Protein AF-A0A258A6H1-F1 (afdb_monomer_lite)

Structure (mmCIF, N/CA/C/O backbone):
data_AF-A0A258A6H1-F1
#
_entry.id   AF-A0A258A6H1-F1
#
loop_
_atom_site.group_PDB
_atom_site.id
_atom_site.type_symbol
_atom_site.label_atom_id
_atom_site.label_alt_id
_atom_site.label_comp_id
_atom_site.label_asym_id
_atom_site.label_entity_id
_atom_site.label_seq_id
_atom_site.pdbx_PDB_ins_code
_atom_site.Cartn_x
_atom_site.Cartn_y
_atom_site.Cartn_z
_atom_site.occupancy
_atom_site.B_iso_or_equiv
_atom_site.auth_seq_id
_atom_site.auth_comp_id
_atom_site.auth_asym_id
_atom_site.auth_atom_id
_atom_site.pdbx_PDB_model_num
ATOM 1 N N . ALA A 1 1 ? -10.061 23.481 1.761 1.00 40.06 1 ALA A N 1
ATOM 2 C CA . ALA A 1 1 ? -10.137 22.080 2.219 1.00 40.06 1 ALA A CA 1
ATOM 3 C C . ALA A 1 1 ? -10.210 21.181 0.990 1.00 40.06 1 ALA A C 1
ATOM 5 O O . ALA A 1 1 ? -11.297 20.870 0.526 1.00 40.06 1 ALA A O 1
ATOM 6 N N . ASN A 1 2 ? -9.063 20.830 0.407 1.00 38.72 2 ASN A N 1
ATOM 7 C CA . ASN A 1 2 ? -9.028 20.015 -0.807 1.00 38.72 2 ASN A CA 1
ATOM 8 C C . ASN A 1 2 ? -9.048 18.541 -0.397 1.00 38.72 2 ASN A C 1
ATOM 10 O O . ASN A 1 2 ? -8.001 17.914 -0.255 1.00 38.72 2 ASN A O 1
ATOM 14 N N . LYS A 1 3 ? -10.247 18.007 -0.134 1.00 46.25 3 LYS A N 1
ATOM 15 C CA . LYS A 1 3 ? -10.440 16.557 -0.062 1.00 46.25 3 LYS A CA 1
ATOM 16 C C . LYS A 1 3 ? -10.266 16.022 -1.479 1.00 46.25 3 LYS A C 1
ATOM 18 O O . LYS A 1 3 ? -11.139 16.196 -2.320 1.00 46.25 3 LYS A O 1
ATOM 23 N N . ASN A 1 4 ? -9.100 15.453 -1.747 1.00 52.53 4 ASN A N 1
ATOM 24 C CA . ASN A 1 4 ? -8.816 14.744 -2.982 1.00 52.53 4 ASN A CA 1
ATOM 25 C C . ASN A 1 4 ? -9.906 13.665 -3.194 1.00 52.53 4 ASN A C 1
ATOM 27 O O . ASN A 1 4 ? -10.052 12.812 -2.319 1.00 52.53 4 ASN A O 1
ATOM 31 N N . PRO A 1 5 ? -10.695 13.693 -4.285 1.00 58.12 5 PRO A N 1
ATOM 32 C CA . PRO A 1 5 ? -11.865 12.824 -4.485 1.00 58.12 5 PRO A CA 1
ATOM 33 C C . PRO A 1 5 ? -11.498 11.386 -4.884 1.00 58.12 5 PRO A C 1
ATOM 35 O O . PRO A 1 5 ? -12.333 10.642 -5.392 1.00 58.12 5 PRO A O 1
ATOM 38 N N . LEU A 1 6 ? -10.237 10.991 -4.708 1.00 63.75 6 LEU A N 1
ATOM 39 C CA . LEU A 1 6 ? -9.789 9.659 -5.065 1.00 63.75 6 LEU A CA 1
ATOM 40 C C . LEU A 1 6 ? -10.352 8.657 -4.057 1.00 63.75 6 LEU A C 1
ATOM 42 O O . LEU A 1 6 ? -10.191 8.822 -2.847 1.00 63.75 6 LEU A O 1
ATOM 46 N N . GLY A 1 7 ? -10.976 7.595 -4.566 1.00 86.75 7 GLY A N 1
ATOM 47 C CA . GLY A 1 7 ? -11.180 6.379 -3.787 1.00 86.75 7 GLY A CA 1
ATOM 48 C C . GLY A 1 7 ? -9.838 5.775 -3.361 1.00 86.75 7 GLY A C 1
ATOM 49 O O . GLY A 1 7 ? -8.770 6.240 -3.772 1.00 86.75 7 GLY A O 1
ATOM 50 N N . ALA A 1 8 ? -9.885 4.722 -2.545 1.00 91.44 8 ALA A N 1
ATOM 51 C CA . ALA A 1 8 ? -8.683 4.079 -2.015 1.00 91.44 8 ALA A CA 1
ATOM 52 C C . ALA A 1 8 ? -7.658 3.737 -3.116 1.00 91.44 8 ALA A C 1
ATOM 54 O O . ALA A 1 8 ? -6.488 4.089 -2.976 1.00 91.44 8 ALA A O 1
ATOM 55 N N . ASP A 1 9 ? -8.102 3.166 -4.238 1.00 90.62 9 ASP A N 1
ATOM 56 C CA . ASP A 1 9 ? -7.218 2.764 -5.340 1.00 90.62 9 ASP A CA 1
ATOM 57 C C . ASP A 1 9 ? -6.539 3.956 -6.024 1.00 90.62 9 ASP A C 1
ATOM 59 O O . ASP A 1 9 ? -5.339 3.927 -6.292 1.00 90.62 9 ASP A O 1
ATOM 63 N N . GLY A 1 10 ? -7.271 5.053 -6.243 1.00 91.94 10 GLY A N 1
ATOM 64 C CA . GLY A 1 10 ? -6.703 6.268 -6.828 1.00 91.94 10 GLY A CA 1
ATOM 65 C C . GLY A 1 10 ? -5.686 6.929 -5.898 1.00 91.94 10 GLY A C 1
ATOM 66 O O . GLY A 1 10 ? -4.606 7.331 -6.332 1.00 91.94 10 GLY A O 1
ATOM 67 N N . ALA A 1 11 ? -5.991 7.007 -4.600 1.00 93.94 11 ALA A N 1
ATOM 68 C CA . ALA A 1 11 ? -5.058 7.552 -3.620 1.00 93.94 11 ALA A CA 1
ATOM 69 C C . ALA A 1 11 ? -3.802 6.687 -3.491 1.00 93.94 11 ALA A C 1
ATOM 71 O O . ALA A 1 11 ? -2.701 7.225 -3.387 1.00 93.94 11 ALA A O 1
ATOM 72 N N . MET A 1 12 ? -3.955 5.364 -3.555 1.00 94.12 12 MET A N 1
ATOM 73 C CA . MET A 1 12 ? -2.833 4.437 -3.623 1.00 94.12 12 MET A CA 1
ATOM 74 C C . MET A 1 12 ? -1.991 4.679 -4.879 1.00 94.12 12 MET A C 1
ATOM 76 O O . MET A 1 12 ? -0.777 4.823 -4.767 1.00 94.12 12 MET A O 1
ATOM 80 N N . ALA A 1 13 ? -2.608 4.789 -6.057 1.00 93.00 13 ALA A N 1
ATOM 81 C CA . ALA A 1 13 ? -1.879 5.002 -7.304 1.00 93.00 13 ALA A CA 1
ATOM 82 C C . ALA A 1 13 ? -1.022 6.277 -7.271 1.00 93.00 13 ALA A C 1
ATOM 84 O O . ALA A 1 13 ? 0.143 6.234 -7.664 1.00 93.00 13 ALA A O 1
ATOM 85 N N . VAL A 1 14 ? -1.563 7.379 -6.737 1.00 94.44 14 VAL A N 1
ATOM 86 C CA . VAL A 1 14 ? -0.821 8.641 -6.575 1.00 94.44 14 VAL A CA 1
ATOM 87 C C . VAL A 1 14 ? 0.273 8.516 -5.516 1.00 94.44 14 VAL A C 1
ATOM 89 O O . VAL A 1 14 ? 1.400 8.948 -5.748 1.00 94.44 14 VAL A O 1
ATOM 92 N N . ALA A 1 15 ? -0.030 7.919 -4.358 1.00 95.12 15 ALA A N 1
ATOM 93 C CA . ALA A 1 15 ? 0.945 7.766 -3.279 1.00 95.12 15 ALA A CA 1
ATOM 94 C C . ALA A 1 15 ? 2.146 6.919 -3.708 1.00 95.12 15 ALA A C 1
ATOM 96 O O . ALA A 1 15 ? 3.266 7.172 -3.263 1.00 95.12 15 ALA A O 1
ATOM 97 N N . LEU A 1 16 ? 1.909 5.902 -4.541 1.00 94.75 16 LEU A N 1
ATOM 98 C CA . LEU A 1 16 ? 2.909 4.908 -4.913 1.00 94.75 16 LEU A CA 1
ATOM 99 C C . LEU A 1 16 ? 3.612 5.199 -6.238 1.00 94.75 16 LEU A C 1
ATOM 101 O O . LEU A 1 16 ? 4.595 4.522 -6.534 1.00 94.75 16 LEU A O 1
ATOM 105 N N . ASP A 1 17 ? 3.195 6.230 -6.976 1.00 92.62 17 ASP A N 1
ATOM 106 C CA . ASP A 1 17 ? 3.857 6.641 -8.213 1.00 92.62 17 ASP A CA 1
ATOM 107 C C . ASP A 1 17 ? 5.358 6.931 -7.977 1.00 92.62 17 ASP A C 1
ATOM 109 O O . ASP A 1 17 ? 5.688 7.788 -7.150 1.00 92.62 17 ASP A O 1
ATOM 113 N N . PRO A 1 18 ? 6.285 6.249 -8.684 1.00 90.00 18 PRO A N 1
ATOM 114 C CA . PRO A 1 18 ? 7.716 6.534 -8.645 1.00 90.00 18 PRO A CA 1
ATOM 115 C C . PRO A 1 18 ? 8.077 7.974 -9.013 1.00 90.00 18 PRO A C 1
ATOM 117 O O . PRO A 1 18 ? 9.119 8.457 -8.582 1.00 90.00 18 PRO A O 1
ATOM 120 N N . GLN A 1 19 ? 7.248 8.642 -9.821 1.00 89.88 19 GLN A N 1
ATOM 121 C CA . GLN A 1 19 ? 7.426 10.043 -10.212 1.00 89.88 19 GLN A CA 1
ATOM 122 C C . GLN A 1 19 ? 6.821 11.017 -9.190 1.00 89.88 19 GLN A C 1
ATOM 124 O O . GLN A 1 19 ? 7.028 12.226 -9.282 1.00 89.88 19 GLN A O 1
ATOM 129 N N . GLY A 1 20 ? 6.060 10.505 -8.219 1.00 88.44 20 GLY A N 1
ATOM 130 C CA . GLY A 1 20 ? 5.486 11.294 -7.142 1.00 88.44 20 GLY A CA 1
ATOM 131 C C . GLY A 1 20 ? 6.542 11.779 -6.147 1.00 88.44 20 GLY A C 1
ATOM 132 O O . GLY A 1 20 ? 7.634 11.234 -6.018 1.00 88.44 20 GLY A O 1
ATOM 133 N N . ASN A 1 21 ? 6.182 12.786 -5.357 1.00 91.12 21 ASN A N 1
ATOM 134 C CA . ASN A 1 21 ? 7.053 13.376 -4.332 1.00 91.12 21 ASN A CA 1
ATOM 135 C C . ASN A 1 21 ? 7.205 12.518 -3.055 1.00 91.12 21 ASN A C 1
ATOM 137 O O . ASN A 1 21 ? 7.824 12.958 -2.089 1.00 91.12 21 ASN A O 1
ATOM 141 N N . GLY A 1 22 ? 6.602 11.325 -3.015 1.00 90.62 22 GLY A N 1
ATOM 142 C CA . GLY A 1 22 ? 6.615 10.446 -1.845 1.00 90.62 22 GLY A CA 1
ATOM 14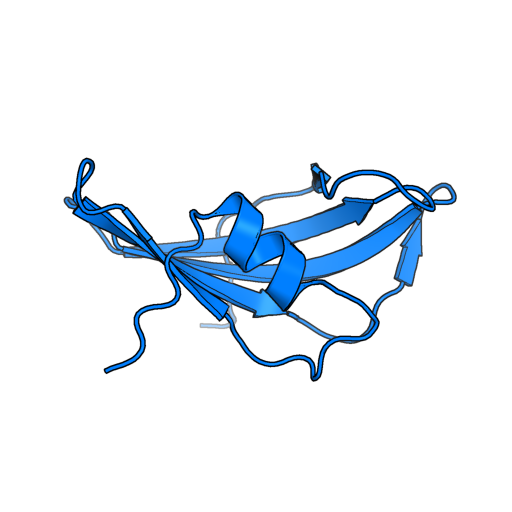3 C C . GLY A 1 22 ? 5.765 10.923 -0.663 1.00 90.62 22 GLY A C 1
ATOM 144 O O . GLY A 1 22 ? 5.945 10.414 0.441 1.00 90.62 22 GLY A O 1
ATOM 145 N N . ALA A 1 23 ? 4.847 11.871 -0.861 1.00 94.12 23 ALA A N 1
ATOM 146 C CA . ALA A 1 23 ? 3.921 12.297 0.183 1.00 94.12 23 ALA A CA 1
ATOM 147 C C . ALA A 1 23 ? 2.816 11.258 0.438 1.00 94.12 23 ALA A C 1
ATOM 149 O O . ALA A 1 23 ? 2.437 10.479 -0.438 1.00 94.12 23 ALA A O 1
ATOM 150 N N . ALA A 1 24 ? 2.263 11.283 1.652 1.00 95.31 24 ALA A N 1
ATOM 151 C CA . ALA A 1 24 ? 1.066 10.519 1.967 1.00 95.31 24 ALA A CA 1
ATOM 152 C C . ALA A 1 24 ? -0.148 11.082 1.215 1.00 95.31 24 ALA A C 1
ATOM 154 O O . ALA A 1 24 ? -0.328 12.299 1.144 1.00 95.31 24 ALA A O 1
ATOM 155 N N . VAL A 1 25 ? -1.013 10.200 0.714 1.00 96.50 25 VAL A N 1
ATOM 156 C CA . VAL A 1 25 ? -2.242 10.594 0.010 1.00 96.50 25 VAL A CA 1
ATOM 157 C C . VAL A 1 25 ? -3.449 10.072 0.766 1.00 96.50 25 VAL A C 1
ATOM 159 O O . VAL A 1 25 ? -3.563 8.877 1.041 1.00 96.50 25 VAL A O 1
ATOM 162 N N . SER A 1 26 ? -4.351 10.986 1.112 1.00 95.44 26 SER A N 1
ATOM 163 C CA . SER A 1 26 ? -5.609 10.674 1.785 1.00 95.44 26 SER A CA 1
ATOM 164 C C . SER A 1 26 ? -6.738 10.399 0.799 1.00 95.44 26 SER A C 1
ATOM 166 O O . SER A 1 26 ? -6.777 10.967 -0.293 1.00 95.44 26 SER A O 1
ATOM 168 N N . TRP A 1 27 ? -7.681 9.574 1.240 1.00 94.44 27 TRP A N 1
ATOM 169 C CA . TRP A 1 27 ? -8.933 9.272 0.558 1.00 94.44 27 TRP A CA 1
ATOM 170 C C . TRP A 1 27 ? -10.089 9.238 1.557 1.00 94.44 27 TRP A C 1
ATOM 172 O O . TRP A 1 27 ? -9.898 9.043 2.762 1.00 94.44 27 TRP A O 1
ATOM 182 N N . ASP A 1 28 ? -11.298 9.421 1.046 1.00 92.94 28 ASP A N 1
ATOM 183 C CA . ASP A 1 28 ? -12.535 9.449 1.822 1.00 92.94 28 ASP A CA 1
ATOM 184 C C . ASP A 1 28 ? -13.641 8.809 0.972 1.00 92.94 28 ASP A C 1
ATOM 186 O O . ASP A 1 28 ? -13.815 9.178 -0.189 1.00 92.94 28 ASP A O 1
ATOM 190 N N . ASN A 1 29 ? -14.350 7.825 1.529 1.00 89.44 29 ASN A N 1
ATOM 191 C CA . ASN A 1 29 ? -15.562 7.259 0.949 1.00 89.44 29 ASN A CA 1
ATOM 192 C C . ASN A 1 29 ? -16.766 7.635 1.835 1.00 89.44 29 ASN A C 1
ATOM 194 O O . ASN A 1 29 ? -17.066 6.925 2.802 1.00 89.44 29 ASN A O 1
ATOM 198 N N . PRO A 1 30 ? -17.504 8.709 1.494 1.00 87.19 30 PRO A N 1
ATOM 199 C CA . PRO A 1 30 ? -18.653 9.157 2.277 1.00 87.19 30 PRO A CA 1
ATOM 200 C C . PRO A 1 30 ? -19.806 8.150 2.314 1.00 87.19 30 PRO A C 1
ATOM 202 O O . PRO A 1 30 ? -20.568 8.146 3.275 1.00 87.19 30 PRO A O 1
ATOM 205 N N . GLN A 1 31 ? -19.941 7.296 1.291 1.00 88.38 31 GLN A N 1
ATOM 206 C CA . GLN A 1 31 ? -21.041 6.332 1.188 1.00 88.38 31 GLN A CA 1
ATOM 207 C C . GLN A 1 31 ? -20.902 5.210 2.220 1.00 88.38 31 GLN A C 1
ATOM 209 O O . GLN A 1 31 ? -21.888 4.808 2.831 1.00 88.38 31 GLN A O 1
ATOM 214 N N . SER A 1 32 ? -19.679 4.718 2.437 1.00 88.94 32 SER A N 1
ATOM 215 C CA . SER A 1 32 ? -19.392 3.709 3.467 1.00 88.94 32 SER A CA 1
ATOM 216 C C . SER A 1 32 ? -18.957 4.315 4.805 1.00 88.94 32 SER A C 1
ATOM 218 O O . SER A 1 32 ? -18.880 3.611 5.811 1.00 88.94 32 SER A O 1
ATOM 220 N N . GLY A 1 33 ? -18.636 5.613 4.836 1.00 89.88 33 GLY A N 1
ATOM 221 C CA . GLY A 1 33 ? -18.041 6.290 5.989 1.00 89.88 33 GLY A CA 1
ATOM 222 C C . GLY A 1 33 ? -16.598 5.862 6.281 1.00 89.88 33 GLY A C 1
ATOM 223 O O . GLY A 1 33 ? -16.068 6.191 7.343 1.00 89.88 33 GLY A O 1
ATOM 224 N N . VAL A 1 34 ? -15.962 5.117 5.371 1.00 92.56 34 VAL A N 1
ATOM 225 C CA . VAL A 1 34 ? -14.571 4.675 5.508 1.00 92.56 34 VAL A CA 1
ATOM 226 C C . VAL A 1 34 ? -13.654 5.703 4.860 1.00 92.56 34 VAL A C 1
ATOM 228 O O . VAL A 1 34 ? -13.902 6.171 3.753 1.00 92.56 34 VAL A O 1
ATOM 231 N N . LYS A 1 35 ? -12.560 6.043 5.531 1.00 94.62 35 LYS A N 1
ATOM 232 C CA . LYS A 1 35 ? -11.537 6.960 5.015 1.00 94.62 35 LYS A CA 1
ATOM 233 C C . LYS A 1 35 ? -10.153 6.464 5.384 1.00 94.62 35 LYS A C 1
ATOM 235 O O . LYS A 1 35 ? -10.006 5.624 6.273 1.00 94.62 35 LYS A O 1
ATOM 240 N N . GLY A 1 36 ? -9.126 7.010 4.756 1.00 95.50 36 GLY A N 1
ATOM 241 C CA . GLY A 1 36 ? -7.775 6.590 5.074 1.00 95.50 36 GLY A CA 1
ATOM 242 C C . GLY A 1 36 ? -6.690 7.380 4.381 1.00 95.50 36 GLY A C 1
ATOM 243 O O . GLY A 1 36 ? -6.920 8.440 3.797 1.00 95.50 36 GLY A O 1
ATOM 244 N N . SER A 1 37 ? -5.480 6.851 4.477 1.00 96.62 37 SER A N 1
ATOM 245 C CA . SER A 1 37 ? -4.322 7.343 3.752 1.00 96.62 37 SER A CA 1
ATOM 246 C C . SER A 1 37 ? -3.361 6.214 3.414 1.00 96.62 37 SER A C 1
ATOM 248 O O . SER A 1 37 ? -3.247 5.236 4.157 1.00 96.62 37 SER A O 1
ATOM 250 N N . PHE A 1 38 ? -2.658 6.379 2.297 1.00 96.94 38 PHE A N 1
ATOM 251 C CA . PHE A 1 38 ? -1.503 5.572 1.925 1.00 96.94 38 PHE A CA 1
ATOM 252 C C . PHE A 1 38 ? -0.240 6.394 2.146 1.00 96.94 38 PHE A C 1
ATOM 254 O O . PHE A 1 38 ? -0.122 7.513 1.648 1.00 96.94 38 PHE A O 1
ATOM 261 N N . ILE A 1 39 ? 0.690 5.839 2.914 1.00 96.69 39 ILE A N 1
ATOM 262 C CA . ILE A 1 39 ? 1.990 6.429 3.221 1.00 96.69 39 ILE A CA 1
ATOM 263 C C . ILE A 1 39 ? 3.029 5.553 2.526 1.00 96.69 39 ILE A C 1
ATOM 265 O O . ILE A 1 39 ? 3.206 4.406 2.950 1.00 96.69 39 ILE A O 1
ATOM 269 N N . PRO A 1 40 ? 3.695 6.028 1.465 1.00 96.50 40 PRO A N 1
ATOM 270 C CA . PRO A 1 40 ? 4.742 5.240 0.840 1.00 96.50 40 PRO A CA 1
ATOM 271 C C . PRO A 1 40 ? 5.928 5.068 1.793 1.00 96.50 40 PRO A C 1
ATOM 273 O O . PRO A 1 40 ? 6.288 5.980 2.540 1.00 96.50 40 PRO A O 1
ATOM 276 N N . VAL A 1 41 ? 6.552 3.895 1.752 1.00 93.94 41 VAL A N 1
ATOM 277 C CA . VAL A 1 41 ? 7.711 3.550 2.577 1.00 93.94 41 VAL A CA 1
ATOM 278 C C . VAL A 1 41 ? 8.887 3.251 1.661 1.00 93.94 41 VAL A C 1
ATOM 280 O O . VAL A 1 41 ? 8.841 2.323 0.857 1.00 93.94 41 VAL A O 1
ATOM 283 N N . GLY A 1 42 ? 9.948 4.046 1.798 1.00 90.44 42 GLY A N 1
ATOM 284 C CA . GLY A 1 42 ? 11.148 3.915 0.980 1.00 90.44 42 GLY A CA 1
ATOM 285 C C . GLY A 1 42 ? 10.944 4.269 -0.500 1.00 90.44 42 GLY A C 1
ATOM 286 O O . GL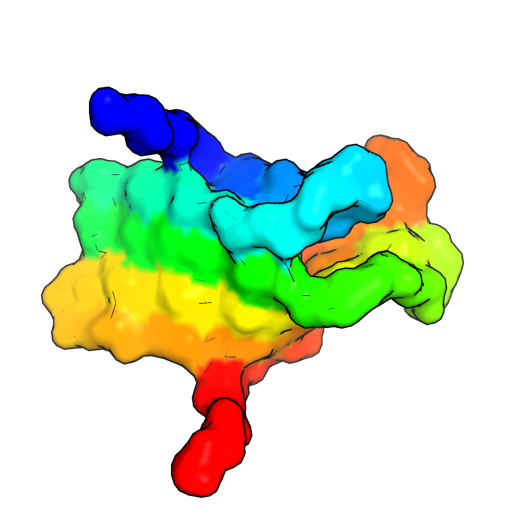Y A 1 42 ? 9.921 4.827 -0.924 1.00 90.44 42 GLY A O 1
ATOM 287 N N . GLY A 1 43 ? 11.982 3.972 -1.281 1.00 92.44 43 GLY A N 1
ATOM 288 C CA . GLY A 1 43 ? 11.974 4.113 -2.735 1.00 92.44 43 GLY A CA 1
ATOM 289 C C . GLY A 1 43 ? 11.275 2.943 -3.439 1.00 92.44 43 GLY A C 1
ATOM 290 O O . GLY A 1 43 ? 11.023 1.907 -2.818 1.00 92.44 43 GLY A O 1
ATOM 291 N N . PRO A 1 44 ? 10.953 3.094 -4.735 1.00 94.12 44 PRO A N 1
ATOM 292 C CA . PRO A 1 44 ? 10.494 1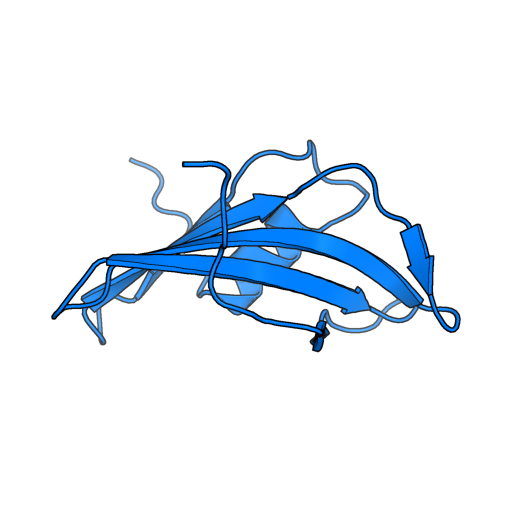.981 -5.558 1.00 94.12 44 PRO A CA 1
ATOM 293 C C . PRO A 1 44 ? 11.595 0.919 -5.709 1.00 94.12 44 PRO A C 1
ATOM 295 O O . PRO A 1 44 ? 12.785 1.235 -5.690 1.00 94.12 44 PRO A O 1
ATOM 298 N N . PHE A 1 45 ? 11.200 -0.337 -5.893 1.00 94.69 45 PHE A N 1
ATOM 299 C CA . PHE A 1 45 ? 12.100 -1.469 -6.127 1.00 94.69 45 PHE A CA 1
ATOM 300 C C . PHE A 1 45 ? 11.513 -2.414 -7.177 1.00 94.69 45 PHE A C 1
ATOM 302 O O . PHE A 1 45 ? 10.302 -2.441 -7.372 1.00 94.69 45 PHE A O 1
ATOM 309 N N . LEU A 1 46 ? 12.357 -3.196 -7.852 1.00 94.31 46 LEU A N 1
ATOM 310 C CA . LEU A 1 46 ? 11.901 -4.187 -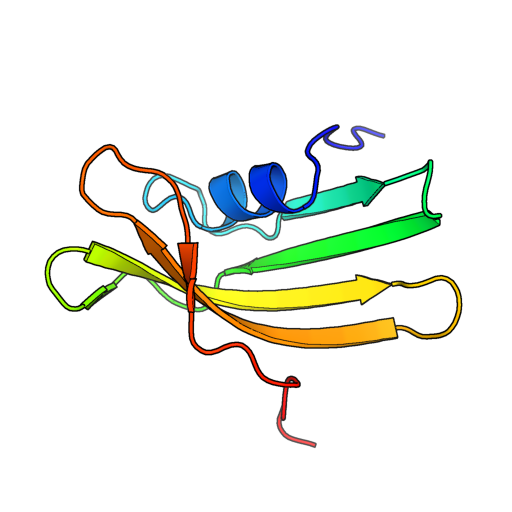8.830 1.00 94.31 46 LEU A CA 1
ATOM 311 C C . LEU A 1 46 ? 11.656 -5.546 -8.169 1.00 94.31 46 LEU A C 1
ATOM 313 O O . LEU A 1 46 ? 12.446 -5.992 -7.334 1.00 94.31 46 LEU A O 1
ATOM 317 N N . ARG A 1 47 ? 10.580 -6.224 -8.570 1.00 93.31 47 ARG A N 1
ATOM 318 C CA . ARG A 1 47 ? 10.307 -7.625 -8.219 1.00 93.31 47 ARG A CA 1
ATOM 319 C C . ARG A 1 47 ? 9.552 -8.271 -9.375 1.00 93.31 47 ARG A C 1
ATOM 321 O O . ARG A 1 47 ? 8.510 -7.761 -9.753 1.00 93.31 47 ARG A O 1
ATOM 328 N N . ALA A 1 48 ? 10.066 -9.386 -9.900 1.00 90.56 48 ALA A N 1
ATOM 329 C CA . ALA A 1 48 ? 9.444 -10.119 -11.011 1.00 90.56 48 ALA A CA 1
ATOM 330 C C . ALA A 1 48 ? 9.049 -9.208 -12.199 1.00 90.56 48 ALA A C 1
ATOM 332 O O . ALA A 1 48 ? 7.921 -9.261 -12.674 1.00 90.56 48 ALA A O 1
ATOM 333 N N . ASP A 1 49 ? 9.972 -8.337 -12.625 1.00 90.12 49 ASP A N 1
ATOM 334 C CA . ASP A 1 49 ? 9.794 -7.350 -13.707 1.00 90.12 49 ASP A CA 1
ATOM 335 C C . ASP A 1 49 ? 8.682 -6.303 -13.496 1.00 90.12 49 ASP A C 1
ATOM 337 O O . ASP A 1 49 ? 8.324 -5.557 -14.409 1.00 90.12 49 ASP A O 1
ATOM 341 N N . GLU A 1 50 ? 8.178 -6.171 -12.270 1.00 94.62 50 GLU A N 1
ATOM 342 C CA . GLU A 1 50 ? 7.261 -5.108 -11.869 1.00 94.62 50 GLU A CA 1
ATOM 343 C C . GLU A 1 50 ? 7.972 -4.057 -11.017 1.00 94.62 50 GLU A C 1
ATOM 345 O O . GLU A 1 50 ? 8.869 -4.359 -10.222 1.00 94.62 50 GLU A O 1
ATOM 350 N N . ILE A 1 51 ? 7.508 -2.812 -11.127 1.00 94.06 51 ILE A N 1
ATOM 351 C CA . ILE A 1 51 ? 7.871 -1.756 -10.187 1.00 94.06 51 ILE A CA 1
ATOM 352 C C . ILE A 1 51 ? 6.974 -1.897 -8.967 1.00 94.06 51 ILE A C 1
ATOM 354 O O . ILE A 1 51 ? 5.755 -1.763 -9.062 1.00 94.06 51 ILE A O 1
ATOM 358 N N . CYS A 1 52 ? 7.589 -2.127 -7.818 1.00 95.69 52 CYS A N 1
ATOM 359 C CA . CYS A 1 52 ? 6.931 -2.267 -6.537 1.00 95.69 52 CYS A CA 1
ATOM 360 C C . CYS A 1 52 ? 7.254 -1.100 -5.610 1.00 95.69 52 CYS A C 1
ATOM 362 O O . CYS A 1 52 ? 8.338 -0.513 -5.656 1.00 95.69 52 CYS A O 1
ATOM 364 N N . ARG A 1 53 ? 6.318 -0.790 -4.715 1.00 96.19 53 ARG A N 1
ATOM 365 C CA . ARG A 1 53 ? 6.531 0.160 -3.630 1.00 96.19 53 ARG A CA 1
ATOM 366 C C . ARG A 1 53 ? 5.833 -0.304 -2.363 1.00 96.19 53 ARG A C 1
ATOM 368 O O . ARG A 1 53 ? 4.671 -0.706 -2.389 1.00 96.19 53 ARG A O 1
ATOM 375 N N . ALA A 1 54 ? 6.564 -0.262 -1.254 1.00 96.25 54 ALA A N 1
ATOM 376 C CA . ALA A 1 54 ? 6.017 -0.578 0.054 1.00 96.25 54 ALA A CA 1
ATOM 377 C C . ALA A 1 54 ? 5.184 0.596 0.575 1.00 96.25 54 ALA A C 1
ATOM 379 O O . ALA A 1 54 ? 5.447 1.759 0.255 1.00 96.25 54 ALA A O 1
ATOM 380 N N . PHE A 1 55 ? 4.181 0.297 1.392 1.00 96.81 55 PHE A N 1
ATOM 381 C CA . PHE A 1 55 ? 3.320 1.306 1.982 1.00 96.81 55 PHE A CA 1
ATOM 382 C C . PHE A 1 55 ? 2.823 0.908 3.366 1.00 96.81 55 PHE A C 1
ATOM 384 O O . PHE A 1 55 ? 2.723 -0.268 3.719 1.00 96.81 55 PHE A O 1
ATOM 391 N N . ILE A 1 56 ? 2.446 1.926 4.130 1.00 97.00 56 ILE A N 1
ATOM 392 C CA . ILE A 1 56 ? 1.610 1.808 5.318 1.00 97.00 56 ILE A CA 1
ATOM 393 C C . ILE A 1 56 ? 0.261 2.442 4.991 1.00 97.00 56 ILE A C 1
ATOM 395 O O . ILE A 1 56 ? 0.205 3.594 4.565 1.00 97.00 56 ILE A O 1
ATOM 399 N N . ALA A 1 57 ? -0.826 1.710 5.217 1.00 96.56 57 ALA A N 1
ATOM 400 C CA . ALA A 1 57 ? -2.179 2.233 5.093 1.00 96.56 57 ALA A CA 1
ATOM 401 C C . ALA A 1 57 ? -2.775 2.483 6.477 1.00 96.56 57 ALA A C 1
ATOM 403 O O . ALA A 1 57 ? -2.757 1.608 7.344 1.00 96.56 57 ALA A O 1
ATOM 404 N N . GLN A 1 58 ? -3.318 3.677 6.683 1.00 96.25 58 GLN A N 1
ATOM 405 C CA . GLN A 1 58 ? -4.132 3.996 7.852 1.00 96.25 58 GLN A CA 1
ATOM 406 C C . GLN A 1 58 ? -5.583 4.063 7.400 1.00 96.25 58 GLN A C 1
ATOM 408 O O . GLN A 1 58 ? -5.908 4.840 6.508 1.00 96.25 58 GLN A O 1
ATOM 413 N N . VAL A 1 59 ? -6.451 3.250 7.994 1.00 94.88 59 VAL A N 1
ATOM 414 C CA . VAL A 1 59 ? -7.862 3.149 7.610 1.00 94.88 59 VAL A CA 1
ATOM 415 C C . VAL A 1 59 ? -8.717 3.426 8.832 1.00 94.88 59 VAL A C 1
ATOM 417 O O . VAL A 1 59 ? -8.578 2.775 9.861 1.00 94.88 59 VAL A O 1
ATOM 420 N N . GLN A 1 60 ? -9.613 4.393 8.729 1.00 94.62 60 GLN A N 1
ATOM 421 C CA . GLN A 1 60 ? -10.634 4.663 9.729 1.00 94.62 60 GLN A CA 1
ATOM 422 C C . GLN A 1 60 ? -11.945 4.095 9.206 1.00 94.62 60 GLN A C 1
ATOM 424 O O . GLN A 1 60 ? -12.508 4.601 8.235 1.00 94.62 60 GLN A O 1
ATOM 429 N N . THR A 1 61 ? -12.394 3.012 9.834 1.00 88.75 61 THR A N 1
ATOM 430 C CA . THR A 1 61 ? -13.721 2.437 9.597 1.00 88.75 61 THR A CA 1
ATOM 431 C C . THR A 1 61 ? -14.715 2.995 10.614 1.00 88.75 61 THR A C 1
ATOM 433 O O . THR A 1 61 ? -14.319 3.648 11.579 1.00 88.75 61 THR A O 1
ATOM 436 N N . GLN A 1 62 ? -16.003 2.698 10.436 1.00 84.69 62 GLN A N 1
ATOM 437 C CA . GLN A 1 62 ? -17.046 3.093 11.388 1.00 84.69 62 GLN A CA 1
ATOM 438 C C . GLN A 1 62 ? -16.880 2.455 12.777 1.00 84.69 62 GLN A C 1
ATOM 440 O O . GLN A 1 62 ? -17.371 3.001 13.759 1.00 84.69 62 GLN A O 1
ATOM 445 N N . THR A 1 63 ? -16.203 1.305 12.873 1.00 85.50 63 THR A N 1
ATOM 446 C CA . THR A 1 63 ? -16.064 0.561 14.134 1.00 85.50 63 THR A CA 1
ATOM 447 C C . THR A 1 63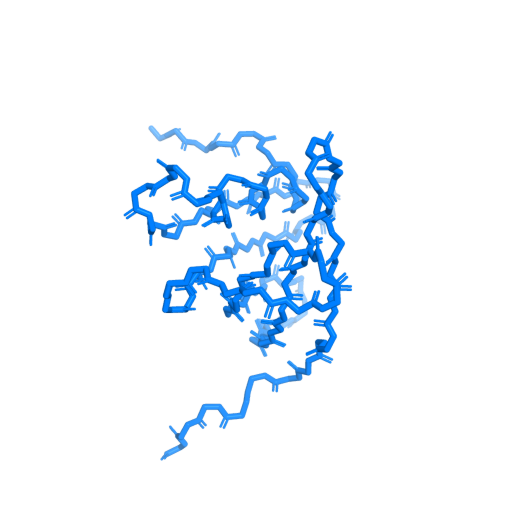 ? -14.731 0.827 14.820 1.00 85.50 63 THR A C 1
ATOM 449 O O . THR A 1 63 ? -14.698 1.062 16.026 1.00 85.50 63 THR A O 1
ATOM 452 N N . LYS A 1 64 ? -13.618 0.790 14.076 1.00 87.62 64 LYS A N 1
ATOM 453 C CA . LYS A 1 64 ? -12.279 1.045 14.623 1.00 87.62 64 LYS A CA 1
ATOM 454 C C . LYS A 1 64 ? -11.268 1.498 13.567 1.00 87.62 64 LYS A C 1
ATOM 456 O O . LYS A 1 64 ? -11.383 1.116 12.395 1.00 87.62 64 LYS A O 1
ATOM 461 N N . PRO A 1 65 ? -10.241 2.266 13.967 1.00 92.62 65 PRO A N 1
ATOM 462 C CA . PRO A 1 65 ? -9.078 2.486 13.126 1.00 92.62 65 PRO A CA 1
ATOM 463 C C . PRO A 1 65 ? -8.268 1.191 12.970 1.00 92.62 65 PRO A C 1
ATOM 465 O O . PRO A 1 65 ? -8.142 0.392 13.898 1.00 92.62 65 PRO A O 1
ATOM 468 N N . ALA A 1 66 ? -7.694 1.004 11.789 1.00 92.31 66 ALA A N 1
ATOM 469 C CA . ALA A 1 66 ? -6.779 -0.071 11.451 1.00 92.31 66 ALA A CA 1
ATOM 470 C C . ALA A 1 66 ? -5.530 0.513 10.791 1.00 92.31 66 ALA A C 1
ATOM 472 O O . ALA A 1 66 ? -5.591 1.505 10.061 1.00 92.31 66 ALA A O 1
ATOM 473 N N . LYS A 1 67 ? -4.389 -0.127 11.034 1.00 94.88 67 LYS A N 1
ATOM 474 C CA . LYS A 1 67 ? -3.142 0.185 10.348 1.00 94.88 67 LYS A CA 1
ATOM 475 C C . LYS A 1 67 ? -2.613 -1.081 9.700 1.00 94.88 67 LYS A C 1
ATOM 477 O O . LYS A 1 67 ? -2.514 -2.122 10.347 1.00 94.88 67 LYS A O 1
ATOM 482 N N . LEU A 1 68 ? -2.317 -0.985 8.416 1.00 95.31 68 LEU A N 1
ATOM 483 C CA . LEU A 1 68 ? -1.857 -2.078 7.575 1.00 95.31 68 LEU A CA 1
ATOM 484 C C . LEU A 1 68 ? -0.508 -1.699 6.974 1.00 95.31 68 LEU A C 1
ATOM 486 O O . LEU A 1 68 ? -0.191 -0.518 6.827 1.00 95.31 68 LEU A O 1
ATOM 490 N N . GLN A 1 69 ? 0.272 -2.703 6.621 1.00 96.12 69 GLN A N 1
ATOM 491 C CA . GLN A 1 69 ? 1.451 -2.560 5.781 1.00 96.12 69 GLN A CA 1
ATOM 492 C C . GLN A 1 69 ? 1.319 -3.503 4.596 1.00 96.12 69 GLN A C 1
ATOM 494 O O . GLN A 1 69 ? 0.697 -4.559 4.719 1.00 96.12 69 GLN A O 1
ATOM 499 N N . GLY A 1 70 ? 1.897 -3.125 3.469 1.00 95.75 70 GLY A N 1
ATOM 500 C CA . GLY A 1 70 ? 1.891 -3.957 2.280 1.00 95.75 70 GLY A CA 1
ATOM 501 C C . GLY A 1 70 ? 2.852 -3.447 1.226 1.00 95.75 70 GLY A C 1
ATOM 502 O O . GLY A 1 70 ? 3.583 -2.476 1.430 1.00 95.75 70 GLY A O 1
ATOM 503 N N . THR A 1 71 ? 2.835 -4.121 0.087 1.00 96.44 71 THR A N 1
ATOM 504 C CA . THR A 1 71 ? 3.517 -3.701 -1.135 1.00 96.44 71 THR A CA 1
ATOM 505 C C . THR A 1 71 ? 2.464 -3.543 -2.218 1.00 96.44 71 THR A C 1
ATOM 507 O O . THR A 1 71 ? 1.524 -4.318 -2.262 1.00 96.44 71 THR A O 1
ATOM 510 N N . ALA A 1 72 ? 2.574 -2.565 -3.105 1.00 96.19 72 ALA A N 1
ATOM 511 C CA . ALA A 1 72 ? 1.855 -2.629 -4.374 1.00 96.19 72 ALA A CA 1
ATOM 512 C C . ALA A 1 72 ? 2.867 -2.716 -5.505 1.00 96.19 72 ALA A C 1
ATOM 514 O O . ALA A 1 72 ? 3.934 -2.113 -5.406 1.00 96.19 72 ALA A O 1
ATOM 515 N N . CYS A 1 73 ? 2.541 -3.459 -6.554 1.00 96.00 73 CYS A N 1
ATOM 516 C CA . CYS A 1 73 ? 3.378 -3.602 -7.737 1.00 96.00 73 CYS A CA 1
ATOM 517 C C . CYS A 1 73 ? 2.572 -3.289 -8.991 1.00 96.00 73 CYS A C 1
ATOM 519 O O . CYS A 1 73 ? 1.380 -3.587 -9.037 1.00 96.00 73 CYS A O 1
ATOM 521 N N . ARG A 1 74 ? 3.222 -2.703 -9.995 1.00 94.00 74 ARG A N 1
ATOM 522 C CA . ARG A 1 74 ? 2.657 -2.525 -11.332 1.00 94.00 74 ARG A CA 1
ATOM 523 C C . ARG A 1 74 ? 3.651 -2.978 -12.406 1.00 94.00 74 ARG A C 1
ATOM 525 O O . ARG A 1 74 ? 4.839 -2.651 -12.294 1.00 94.00 74 ARG A O 1
ATOM 532 N N . PRO A 1 75 ? 3.201 -3.671 -13.464 1.00 90.50 75 PRO A N 1
ATOM 533 C CA . PRO A 1 75 ? 4.003 -3.848 -14.666 1.00 90.50 75 PRO A CA 1
ATOM 534 C C . PRO A 1 75 ? 4.139 -2.510 -15.409 1.00 90.50 75 PRO A C 1
ATOM 536 O O . PRO A 1 75 ? 3.366 -1.573 -15.186 1.00 90.50 75 PRO A O 1
ATOM 539 N N . SER A 1 76 ? 5.124 -2.399 -16.300 1.00 79.62 76 SER A N 1
ATOM 540 C CA . SER A 1 76 ? 5.332 -1.195 -17.116 1.00 79.62 76 SER A CA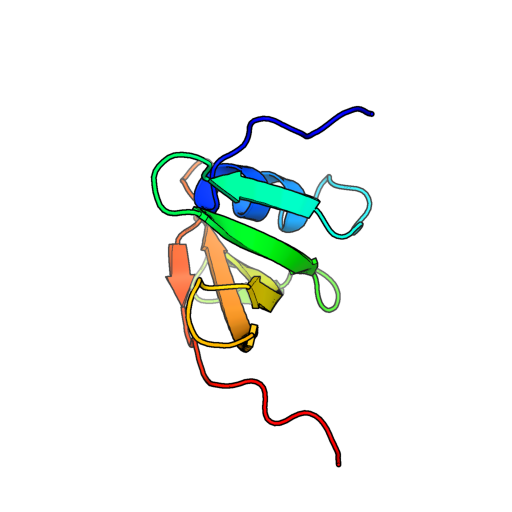 1
ATOM 541 C C . SER A 1 76 ? 4.064 -0.830 -17.900 1.00 79.62 76 SER A C 1
ATOM 543 O O . SER A 1 76 ? 3.659 -1.554 -18.802 1.00 79.62 76 SER A O 1
ATOM 545 N N . GLY A 1 77 ? 3.435 0.294 -17.540 1.00 74.81 77 GLY A N 1
ATOM 546 C CA . GLY A 1 77 ? 2.193 0.777 -18.159 1.00 74.81 77 GLY A CA 1
ATOM 547 C C . GLY A 1 77 ? 0.896 0.132 -17.650 1.00 74.81 77 GLY A C 1
ATOM 548 O O . GLY A 1 77 ? -0.165 0.463 -18.170 1.00 74.81 77 GLY A O 1
ATOM 549 N N . GLY A 1 78 ? 0.958 -0.759 -16.654 1.00 86.62 78 GLY A N 1
ATOM 550 C CA . GLY A 1 78 ? -0.220 -1.380 -16.042 1.00 86.62 78 GLY A CA 1
ATOM 551 C C . GLY A 1 78 ? -0.682 -0.716 -14.743 1.00 86.62 78 GLY A C 1
ATOM 552 O O . GLY A 1 78 ? -0.090 0.250 -14.253 1.00 86.62 78 GLY A O 1
ATOM 553 N N . GLU A 1 79 ? -1.752 -1.268 -14.174 1.00 89.31 79 GLU A N 1
ATOM 554 C CA . GLU A 1 79 ? -2.340 -0.803 -12.917 1.00 89.31 79 GLU A CA 1
ATOM 555 C C . GLU A 1 79 ? -1.585 -1.333 -11.692 1.00 89.31 79 GLU A C 1
ATOM 557 O O . GLU A 1 79 ? -0.909 -2.363 -11.732 1.00 89.31 79 GLU A O 1
ATOM 562 N N . TRP A 1 80 ? -1.707 -0.610 -10.579 1.00 92.75 80 TRP A N 1
ATOM 563 C CA . TRP A 1 80 ? -1.171 -1.045 -9.295 1.00 92.75 80 TRP A CA 1
ATOM 564 C C . TRP A 1 80 ? -2.005 -2.180 -8.711 1.00 92.75 80 TRP A C 1
ATOM 566 O O . TRP A 1 80 ? -3.205 -2.032 -8.500 1.00 92.75 80 TRP A O 1
ATOM 576 N N . ALA A 1 81 ? -1.341 -3.272 -8.349 1.00 94.19 81 ALA A N 1
ATOM 577 C CA . ALA A 1 81 ? -1.925 -4.384 -7.620 1.00 94.19 81 ALA A CA 1
ATOM 578 C C . ALA A 1 81 ? -1.297 -4.495 -6.230 1.00 94.19 81 ALA A C 1
ATOM 580 O O . ALA A 1 81 ? -0.073 -4.539 -6.083 1.00 94.19 81 ALA A O 1
ATOM 581 N N . VAL A 1 82 ? -2.142 -4.568 -5.205 1.00 94.12 82 VAL A N 1
ATOM 582 C CA . VAL A 1 82 ? -1.718 -4.768 -3.819 1.00 94.12 82 VAL A CA 1
ATOM 583 C C . VAL A 1 82 ? -1.257 -6.211 -3.601 1.00 94.12 82 VAL A C 1
ATOM 585 O O . VAL A 1 82 ? -1.937 -7.162 -3.980 1.00 94.12 82 VAL A O 1
ATOM 588 N N . LYS A 1 83 ? -0.105 -6.364 -2.952 1.00 93.25 83 LYS A N 1
ATOM 589 C CA . LYS A 1 83 ? 0.571 -7.618 -2.611 1.00 93.25 83 LYS A CA 1
ATOM 590 C C . LYS A 1 83 ? 1.019 -7.581 -1.145 1.00 93.25 83 LYS A C 1
ATOM 592 O O . LYS A 1 83 ? 1.300 -6.521 -0.586 1.00 93.25 83 LYS A O 1
ATOM 597 N N . ASP A 1 84 ? 1.096 -8.747 -0.515 1.00 89.19 84 ASP A N 1
ATOM 598 C CA . ASP A 1 84 ? 1.693 -8.916 0.819 1.00 89.19 84 ASP A CA 1
ATOM 599 C C . ASP A 1 84 ? 1.104 -8.001 1.919 1.00 89.19 84 ASP A C 1
ATOM 601 O O . ASP A 1 84 ? 1.842 -7.410 2.709 1.00 89.19 84 ASP A O 1
ATOM 605 N N . VAL A 1 85 ? -0.226 -7.850 1.984 1.00 94.06 85 VAL A N 1
ATOM 606 C CA . VAL A 1 85 ? -0.865 -7.029 3.030 1.00 94.06 85 VAL A CA 1
ATOM 607 C C . VAL A 1 85 ? -0.944 -7.780 4.345 1.00 94.06 85 VAL A C 1
ATOM 609 O O . VAL A 1 85 ? -1.464 -8.892 4.422 1.00 94.06 85 VAL A O 1
ATOM 612 N N . ALA A 1 86 ? -0.515 -7.114 5.409 1.00 94.25 86 ALA A N 1
ATOM 613 C CA . ALA A 1 86 ? -0.653 -7.594 6.771 1.00 94.25 86 ALA A CA 1
ATOM 614 C C . ALA A 1 86 ? -1.012 -6.441 7.720 1.00 94.25 86 ALA A C 1
ATOM 616 O O . ALA A 1 86 ? -0.757 -5.271 7.412 1.00 94.25 86 ALA A O 1
ATOM 617 N N . PRO A 1 87 ? -1.553 -6.740 8.915 1.00 94.25 87 PRO A N 1
ATOM 618 C CA . PRO A 1 87 ? -1.593 -5.770 10.000 1.00 94.25 87 PRO A CA 1
ATOM 619 C C . PRO A 1 87 ? -0.216 -5.134 10.210 1.00 94.25 87 PRO A C 1
ATOM 621 O O . PRO A 1 87 ? 0.816 -5.816 10.195 1.00 94.25 87 PRO A O 1
ATOM 624 N N . TRP A 1 88 ? -0.188 -3.815 10.386 1.00 89.12 88 TRP A N 1
ATOM 625 C CA . TRP A 1 88 ? 1.054 -3.118 10.686 1.00 89.12 88 TRP A CA 1
ATOM 626 C C . TRP A 1 88 ? 1.514 -3.520 12.082 1.00 89.12 88 TRP A C 1
ATOM 628 O O . TRP A 1 88 ? 0.875 -3.189 13.077 1.00 89.12 88 TRP A O 1
ATOM 638 N N . LYS A 1 89 ? 2.638 -4.229 12.146 1.00 80.88 89 LYS A N 1
ATOM 639 C CA . LYS A 1 89 ? 3.270 -4.652 13.399 1.00 80.88 89 LYS A CA 1
ATOM 640 C C . LYS A 1 89 ? 4.304 -3.629 13.871 1.00 80.88 89 LYS A C 1
ATOM 642 O O . LYS A 1 89 ? 5.382 -4.034 14.283 1.00 80.88 89 LYS A O 1
ATOM 647 N N . GLY A 1 90 ? 4.032 -2.329 13.710 1.00 66.06 90 GLY A N 1
ATOM 648 C CA . GLY A 1 90 ? 4.978 -1.271 14.085 1.00 66.06 90 GLY A CA 1
ATOM 649 C C . GLY A 1 90 ? 5.625 -1.533 15.441 1.00 66.06 90 GLY A C 1
ATOM 650 O O . GLY A 1 90 ? 4.970 -2.111 16.305 1.00 66.06 90 GLY A O 1
ATOM 651 N N . THR A 1 91 ? 6.894 -1.152 15.614 1.00 61.91 91 THR A N 1
ATOM 652 C CA . THR A 1 91 ? 7.586 -1.298 16.901 1.00 61.91 91 THR A CA 1
ATOM 653 C C . THR A 1 91 ? 6.749 -0.620 17.978 1.00 61.91 91 THR A C 1
ATOM 655 O O . THR A 1 91 ? 6.560 0.599 17.926 1.00 61.91 91 THR A O 1
ATOM 658 N N . GLY A 1 92 ? 6.186 -1.434 18.875 1.00 48.00 92 GLY A N 1
ATOM 659 C CA . GLY A 1 92 ? 5.749 -0.962 20.182 1.00 48.00 92 GLY A CA 1
ATOM 660 C C . GLY A 1 92 ? 6.917 -0.381 20.961 1.00 48.00 92 GLY A C 1
ATOM 661 O O . GLY A 1 92 ? 8.078 -0.677 20.591 1.00 48.00 92 GLY A O 1
#

Sequence (92 aa):
ANKNPLGADGAMAVALDPQGNGAAVSWDNPQSGVKGSFIPVGGPFLRADEICRAFIAQVQTQTKPAKLQGTACRPSGGEWAVKDVAPWKGTG

Secondary structure (DSSP, 8-state):
-------HHHHHHHHH-TTS----EEEEETTTTEEEEEEEEEEEEEETTEEEEEEEEEEE-SS-EEEEEEEEEE-TTS--EEEEEEE-----

pLDDT: mean 88.55, std 12.74, range [38.72, 97.0]

Foldseek 3Di:
DDQPADDPQRQCCQCQDLPHPQAKGWYADPVQRKIKIWHWDDHWDDDPQWTKTKTWIWMQGPVGIFIKIWMWTAHDVGGTDTGDIDGPPPDD

Radius of gyration: 13.22 Å; chains: 1; bounding box: 33×32×38 Å